Protein AF-A0A4Q4BPY4-F1 (afdb_monomer_lite)

Secondary structure (DSSP, 8-state):
-HHHHHTTSS-THHHHHHHHHHHHHHH----S--TTSPPPPPTTTHHHHHHHHHHTT-HHHHHHHHHHHHHHHHHTT-SS--SSS---STT--S--GGGGGGGGT-

Foldseek 3Di:
DLVCLVVVVDDDPVLVVVLVLLLVLLLPPPQDDDPPHDHNDWLLCVLSNCVSCVVVVNLVSNVSSCCRQVVVCVVVVQPAPWRGSDQPDDPTGSHDPSSVSCVVRD

Radius of gyration: 13.95 Å; chains: 1; bounding box: 40×29×37 Å

pLDDT: mean 95.49, std 3.74, range [78.75, 98.69]

Structure (mmCIF, N/CA/C/O backbone):
data_AF-A0A4Q4BPY4-F1
#
_entry.id   AF-A0A4Q4BPY4-F1
#
loop_
_atom_site.group_PDB
_atom_site.id
_atom_site.type_symbol
_atom_site.label_atom_id
_atom_site.label_alt_id
_atom_site.label_comp_id
_atom_site.label_asym_id
_atom_site.label_entity_id
_atom_site.label_seq_id
_atom_site.pdbx_PDB_ins_code
_atom_site.Cartn_x
_atom_site.Cartn_y
_atom_site.Cartn_z
_atom_site.occupancy
_atom_site.B_iso_or_equiv
_atom_site.auth_seq_id
_atom_site.auth_comp_id
_atom_site.auth_asym_id
_atom_site.auth_atom_id
_atom_site.pdbx_PDB_model_num
ATOM 1 N N . MET A 1 1 ? 0.661 2.420 12.381 1.00 90.44 1 MET A N 1
ATOM 2 C CA . MET A 1 1 ? -0.750 2.752 12.073 1.00 90.44 1 MET A CA 1
ATOM 3 C C . MET A 1 1 ? -1.561 1.499 11.784 1.00 90.44 1 MET A C 1
ATOM 5 O O . MET A 1 1 ? -2.417 1.197 12.596 1.00 90.44 1 MET A O 1
ATOM 9 N N . ALA A 1 2 ? -1.256 0.717 10.739 1.00 96.25 2 ALA A N 1
ATOM 10 C CA . ALA A 1 2 ? -2.007 -0.512 10.431 1.00 96.25 2 ALA A CA 1
ATOM 11 C C . ALA A 1 2 ? -2.159 -1.484 11.607 1.00 96.25 2 ALA A C 1
ATOM 13 O O . ALA A 1 2 ? -3.260 -1.956 11.859 1.00 96.25 2 ALA A O 1
ATOM 14 N N . LEU A 1 3 ? -1.088 -1.729 12.369 1.00 97.31 3 LEU A N 1
ATOM 15 C CA . LEU A 1 3 ? -1.168 -2.626 13.524 1.00 97.31 3 LEU A CA 1
ATOM 16 C C . LEU A 1 3 ? -2.162 -2.147 14.588 1.00 97.31 3 LEU A C 1
ATOM 18 O O . LEU A 1 3 ? -2.807 -2.989 15.186 1.00 97.31 3 LEU A O 1
ATOM 22 N N . LEU A 1 4 ? -2.351 -0.834 14.778 1.00 97.88 4 LEU A N 1
ATOM 23 C CA . LEU A 1 4 ? -3.345 -0.315 15.730 1.00 97.88 4 LEU A CA 1
ATOM 24 C C . LEU A 1 4 ? -4.771 -0.697 15.311 1.00 97.88 4 LEU A C 1
ATOM 26 O O . LEU A 1 4 ? -5.582 -1.065 16.157 1.00 97.88 4 LEU A O 1
ATOM 30 N N . ILE A 1 5 ? -5.051 -0.642 14.004 1.00 98.06 5 ILE A N 1
ATOM 31 C CA . ILE A 1 5 ? -6.332 -1.061 13.420 1.00 98.06 5 ILE A CA 1
ATOM 32 C C . ILE A 1 5 ? -6.482 -2.584 13.553 1.00 98.06 5 ILE A C 1
ATOM 34 O O . ILE A 1 5 ? -7.493 -3.070 14.050 1.00 98.06 5 ILE A O 1
ATOM 38 N N . LEU A 1 6 ? -5.456 -3.348 13.159 1.00 97.88 6 LEU A N 1
ATOM 39 C CA . LEU A 1 6 ? -5.501 -4.815 13.148 1.00 97.88 6 LEU A CA 1
ATOM 40 C C . LEU A 1 6 ? -5.626 -5.429 14.546 1.00 97.88 6 LEU A C 1
ATOM 42 O O . LEU A 1 6 ? -6.319 -6.430 14.711 1.00 97.88 6 LEU A O 1
ATOM 46 N N . THR A 1 7 ? -4.994 -4.832 15.557 1.00 97.88 7 THR A N 1
ATOM 47 C CA . THR A 1 7 ? -5.101 -5.289 16.950 1.00 97.88 7 THR A CA 1
ATOM 48 C C . THR A 1 7 ? -6.306 -4.705 17.682 1.00 97.88 7 THR A C 1
ATOM 50 O O . THR A 1 7 ? -6.493 -5.004 18.860 1.00 97.88 7 THR A O 1
ATOM 53 N N . ARG A 1 8 ? -7.137 -3.894 17.005 1.00 96.50 8 ARG A N 1
ATOM 54 C CA . ARG A 1 8 ? -8.305 -3.198 17.577 1.00 96.50 8 ARG A CA 1
ATOM 55 C C . ARG A 1 8 ? -7.965 -2.275 18.749 1.00 96.50 8 ARG A C 1
ATOM 57 O O . ARG A 1 8 ? -8.831 -1.974 19.571 1.00 96.50 8 ARG A O 1
ATOM 64 N N . ALA A 1 9 ? -6.716 -1.809 18.814 1.00 98.12 9 ALA A N 1
ATOM 65 C CA . ALA A 1 9 ? -6.295 -0.786 19.767 1.00 98.12 9 ALA A CA 1
ATOM 66 C C . ALA A 1 9 ? -7.000 0.558 19.505 1.00 98.12 9 ALA A C 1
ATOM 68 O O . ALA A 1 9 ? -7.140 1.364 20.417 1.00 98.12 9 ALA A O 1
ATOM 69 N N . VAL A 1 10 ? -7.463 0.767 18.270 1.00 97.69 10 VAL A N 1
ATOM 70 C CA . VAL A 1 10 ? -8.287 1.898 17.822 1.00 97.69 10 VAL A CA 1
ATOM 71 C C . VAL A 1 10 ? -9.488 1.364 17.042 1.00 97.69 10 VAL A C 1
ATOM 73 O O . VAL A 1 10 ? -9.366 0.355 16.347 1.00 97.69 10 VAL A O 1
ATOM 76 N N . ASN A 1 11 ? -10.647 2.019 17.150 1.00 95.75 11 ASN A N 1
ATOM 77 C CA . ASN A 1 11 ? -11.898 1.583 16.517 1.00 95.75 11 ASN A CA 1
ATOM 78 C C . ASN A 1 11 ? -12.740 2.785 16.058 1.00 95.75 11 ASN A C 1
ATOM 80 O O . ASN A 1 11 ? -12.494 3.923 16.462 1.00 95.75 11 ASN A O 1
ATOM 84 N N . GLY A 1 12 ? -13.765 2.525 15.241 1.00 96.88 12 GLY A N 1
ATOM 85 C CA . GLY A 1 12 ? -14.719 3.550 14.813 1.00 96.88 12 GLY A CA 1
ATOM 86 C C . GLY A 1 12 ? -14.028 4.732 14.111 1.00 96.88 12 GLY A C 1
ATOM 87 O O . GLY A 1 12 ? -13.104 4.501 13.331 1.00 96.88 12 GLY A O 1
ATOM 88 N N . PRO A 1 13 ? -14.421 5.989 14.393 1.00 98.19 13 PRO A N 1
ATOM 89 C CA . PRO A 1 13 ? -13.894 7.168 13.699 1.00 98.19 13 PRO A CA 1
ATOM 90 C C . PRO A 1 13 ? -12.366 7.305 13.721 1.00 98.19 13 PRO A C 1
ATOM 92 O O . PRO A 1 13 ? -11.779 7.801 12.763 1.00 98.19 13 PRO A O 1
ATOM 95 N N . GLU A 1 14 ? -11.703 6.850 14.787 1.00 98.25 14 GLU A N 1
ATOM 96 C CA . GLU A 1 14 ? -10.242 6.912 14.880 1.00 98.25 14 GLU A CA 1
ATOM 97 C C . GLU A 1 14 ? -9.569 5.937 13.903 1.00 98.25 14 GLU A C 1
ATOM 99 O O . GLU A 1 14 ? -8.608 6.300 13.224 1.00 98.25 14 GLU A O 1
ATOM 104 N N . ALA A 1 15 ? -10.094 4.713 13.787 1.00 98.38 15 ALA A N 1
ATOM 105 C CA . ALA A 1 15 ? -9.586 3.731 12.833 1.00 98.38 15 ALA A CA 1
ATOM 106 C C . ALA A 1 15 ? -9.776 4.209 11.384 1.00 98.38 15 ALA A C 1
ATOM 108 O O . ALA A 1 15 ? -8.853 4.086 10.578 1.00 98.38 15 ALA A O 1
ATOM 109 N N . GLU A 1 1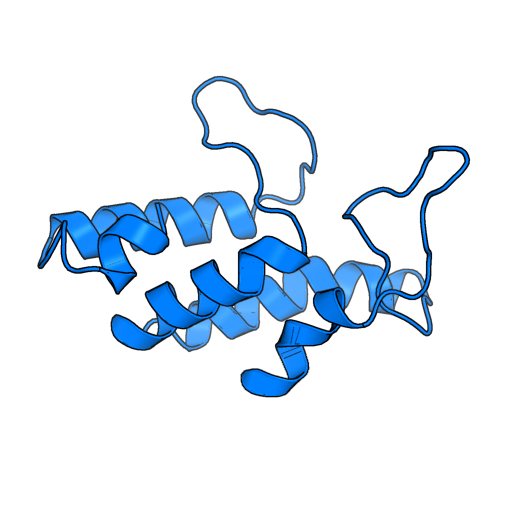6 ? -10.926 4.819 11.086 1.00 98.44 16 GLU A N 1
ATOM 110 C CA . GLU A 1 16 ? -11.218 5.423 9.780 1.00 98.44 16 GLU A CA 1
ATOM 111 C C . GLU A 1 16 ? -10.230 6.558 9.454 1.00 98.44 16 GLU A C 1
ATOM 113 O O . GLU A 1 16 ? -9.609 6.556 8.394 1.00 98.44 16 GLU A O 1
ATOM 118 N N . ALA A 1 17 ? -9.970 7.465 10.402 1.00 98.19 17 ALA A N 1
ATOM 119 C CA . ALA A 1 17 ? -9.010 8.553 10.207 1.00 98.19 17 ALA A CA 1
ATOM 120 C C . ALA A 1 17 ? -7.569 8.049 9.991 1.00 98.19 17 ALA A C 1
ATOM 122 O O . ALA A 1 17 ? -6.802 8.615 9.204 1.00 98.19 17 ALA A O 1
ATOM 123 N N . LEU A 1 18 ? -7.166 6.973 10.675 1.00 98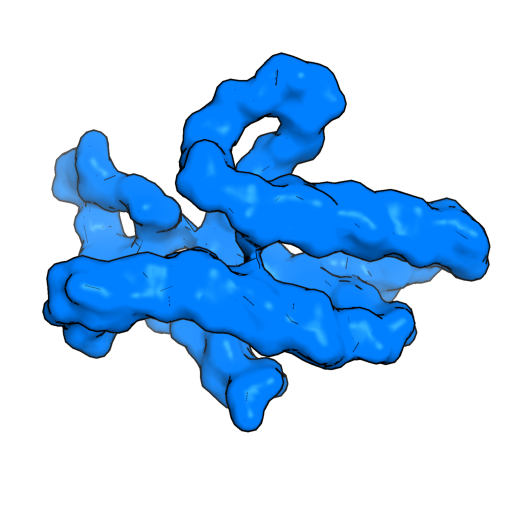.25 18 LEU A N 1
ATOM 124 C CA . LEU A 1 18 ? -5.866 6.343 10.435 1.00 98.25 18 LEU A CA 1
ATOM 125 C C . LEU A 1 18 ? -5.805 5.668 9.061 1.00 98.25 18 LEU A C 1
ATOM 127 O O . LEU A 1 18 ? -4.753 5.729 8.421 1.00 98.25 18 LEU A O 1
ATOM 131 N N . ALA A 1 19 ? -6.899 5.056 8.604 1.00 98.50 19 ALA A N 1
ATOM 132 C CA . ALA A 1 19 ? -6.997 4.481 7.267 1.00 98.50 19 ALA A CA 1
ATOM 133 C C . ALA A 1 19 ? -6.848 5.558 6.185 1.00 98.50 19 ALA A C 1
ATOM 135 O O . ALA A 1 19 ? -6.036 5.389 5.279 1.00 98.50 19 ALA A O 1
ATOM 136 N N . ASP A 1 20 ? -7.527 6.696 6.324 1.00 98.50 20 ASP A N 1
ATOM 137 C CA . ASP A 1 20 ? -7.435 7.802 5.363 1.00 98.50 20 ASP A CA 1
ATOM 138 C C . ASP A 1 20 ? -6.006 8.357 5.269 1.00 98.50 20 ASP A C 1
ATOM 140 O O . ASP A 1 20 ? -5.486 8.610 4.178 1.00 98.50 20 ASP A O 1
ATOM 144 N N . ARG A 1 21 ? -5.306 8.468 6.404 1.00 97.94 21 ARG A N 1
ATOM 145 C CA . ARG A 1 21 ? -3.887 8.858 6.432 1.00 97.94 21 ARG A CA 1
ATOM 146 C C . ARG A 1 21 ? -2.967 7.816 5.787 1.00 97.94 21 ARG A C 1
ATOM 148 O O . ARG A 1 21 ? -2.008 8.203 5.121 1.00 97.94 21 ARG A O 1
ATOM 155 N N . ILE A 1 22 ? -3.237 6.520 5.979 1.00 98.25 22 ILE A N 1
ATOM 156 C CA . ILE A 1 22 ? -2.516 5.434 5.293 1.00 98.25 22 ILE A CA 1
ATOM 157 C C . ILE A 1 22 ? -2.703 5.571 3.781 1.00 98.25 22 ILE A C 1
ATOM 159 O O . ILE A 1 22 ? -1.715 5.599 3.055 1.00 98.25 22 ILE A O 1
ATOM 163 N N . ILE A 1 23 ? -3.950 5.711 3.320 1.00 98.50 23 ILE A N 1
ATOM 164 C CA . ILE A 1 23 ? -4.287 5.845 1.898 1.00 98.50 23 ILE A CA 1
ATOM 165 C C . ILE A 1 23 ? -3.577 7.058 1.300 1.00 98.50 23 ILE A C 1
ATOM 167 O O . ILE A 1 23 ? -2.887 6.932 0.291 1.00 98.50 23 ILE A O 1
ATOM 171 N N . THR A 1 24 ? -3.677 8.207 1.972 1.00 97.94 24 THR A N 1
ATOM 172 C CA . THR A 1 24 ? -3.057 9.463 1.535 1.00 97.94 24 THR A CA 1
ATOM 173 C C . THR A 1 24 ? -1.552 9.292 1.358 1.00 97.94 24 THR A C 1
ATOM 175 O O . THR A 1 24 ? -1.021 9.575 0.285 1.00 97.94 24 THR A O 1
ATOM 178 N N . ARG A 1 25 ? -0.852 8.751 2.368 1.00 97.50 25 ARG A N 1
ATOM 179 C CA . ARG A 1 25 ? 0.601 8.568 2.270 1.00 97.50 25 ARG A CA 1
ATOM 180 C C . ARG A 1 25 ? 0.986 7.528 1.217 1.00 97.50 25 ARG A C 1
ATOM 182 O O . ARG A 1 25 ? 1.972 7.726 0.508 1.00 97.50 25 ARG A O 1
ATOM 189 N N . SER A 1 26 ? 0.230 6.437 1.100 1.00 97.75 26 SER A N 1
ATOM 190 C CA . SER A 1 26 ? 0.486 5.373 0.126 1.00 97.75 26 SER A CA 1
ATOM 191 C C . SER A 1 26 ? 0.253 5.812 -1.322 1.00 97.75 26 SER A C 1
ATOM 193 O O . SER A 1 26 ? 0.916 5.267 -2.202 1.00 97.75 26 SER A O 1
ATOM 195 N N . LEU A 1 27 ? -0.594 6.810 -1.587 1.00 97.88 27 LEU A N 1
ATOM 196 C CA . LEU A 1 27 ? -0.811 7.360 -2.933 1.00 97.88 27 LEU A CA 1
ATOM 197 C C . LEU A 1 27 ? 0.189 8.461 -3.334 1.00 97.88 27 LEU A C 1
ATOM 199 O O . LEU A 1 27 ? 0.353 8.717 -4.524 1.00 97.88 27 LEU A O 1
ATOM 203 N N . ASP A 1 28 ? 0.891 9.075 -2.379 1.00 96.19 28 ASP A N 1
ATOM 204 C CA . ASP A 1 28 ? 1.887 10.123 -2.651 1.00 96.19 28 ASP A CA 1
ATOM 205 C C . ASP A 1 28 ? 3.207 9.549 -3.199 1.00 96.19 28 ASP A C 1
ATOM 207 O O . ASP A 1 28 ? 4.016 9.014 -2.439 1.00 96.19 28 ASP A O 1
ATOM 211 N N . LEU A 1 29 ? 3.439 9.667 -4.510 1.00 93.19 29 LEU A N 1
ATOM 212 C CA . LEU A 1 29 ? 4.556 9.036 -5.230 1.00 93.19 29 LEU A CA 1
ATOM 213 C C . LEU A 1 29 ? 5.967 9.484 -4.802 1.00 93.19 29 LEU A C 1
ATOM 215 O O . LEU A 1 29 ? 6.934 8.867 -5.246 1.00 93.19 29 LEU A O 1
ATOM 219 N N . GLU A 1 30 ? 6.096 10.486 -3.931 1.00 94.25 30 GLU A N 1
ATOM 220 C CA . GLU A 1 30 ? 7.357 10.821 -3.270 1.00 94.25 30 GLU A CA 1
ATOM 221 C C . GLU A 1 30 ? 7.753 9.686 -2.306 1.00 94.25 30 GLU A C 1
ATOM 223 O O . GLU A 1 30 ? 7.071 9.413 -1.309 1.00 94.25 30 GLU A O 1
ATOM 228 N N . ASP A 1 31 ? 8.847 8.981 -2.607 1.00 92.94 31 ASP A N 1
ATOM 229 C CA . ASP A 1 31 ? 9.316 7.842 -1.802 1.00 92.94 31 ASP A CA 1
ATOM 230 C C . ASP A 1 31 ? 10.090 8.290 -0.547 1.00 92.94 31 ASP A C 1
ATOM 232 O O . ASP A 1 31 ? 10.186 7.544 0.431 1.00 92.94 31 ASP A O 1
ATOM 236 N N . GLY A 1 32 ? 10.616 9.520 -0.556 1.00 91.25 32 GLY A N 1
ATOM 237 C CA . GLY A 1 32 ? 11.390 10.100 0.534 1.00 91.25 32 GLY A CA 1
ATOM 238 C C . GLY A 1 32 ? 10.570 10.489 1.775 1.00 91.25 32 GLY A C 1
ATOM 239 O O . GLY A 1 32 ? 9.334 10.413 1.805 1.00 91.25 32 GLY A O 1
ATOM 240 N N . PRO A 1 33 ? 11.255 10.914 2.851 1.00 92.19 33 PRO A N 1
ATOM 241 C CA . PRO A 1 33 ? 10.596 11.484 4.016 1.00 92.19 33 PRO A CA 1
ATOM 242 C C . PRO A 1 33 ? 9.943 12.826 3.662 1.00 92.19 33 PRO A C 1
ATOM 244 O O . PRO A 1 33 ? 10.570 13.696 3.064 1.00 92.19 33 PRO A O 1
ATOM 247 N N . ILE A 1 34 ? 8.700 13.017 4.106 1.00 94.06 34 ILE A N 1
ATOM 248 C CA . ILE A 1 34 ? 7.966 14.278 3.956 1.00 94.06 34 ILE A CA 1
ATOM 249 C C . ILE A 1 34 ? 7.697 14.833 5.353 1.00 94.06 34 ILE A C 1
ATOM 251 O O . ILE A 1 34 ? 7.136 14.146 6.210 1.00 94.06 34 ILE A O 1
ATOM 255 N N . MET A 1 35 ? 8.111 16.077 5.599 1.00 93.06 35 MET A N 1
ATOM 256 C CA . MET A 1 35 ? 7.959 16.712 6.907 1.00 93.06 35 MET A CA 1
ATOM 257 C C . MET A 1 35 ? 6.481 16.772 7.318 1.00 93.06 35 MET A C 1
ATOM 259 O O . MET A 1 35 ? 5.624 17.189 6.544 1.00 93.06 35 MET A O 1
ATOM 263 N N . GLY A 1 36 ? 6.182 16.339 8.544 1.00 91.25 36 GLY A N 1
ATOM 264 C CA . GLY A 1 36 ? 4.816 16.315 9.077 1.00 91.25 36 GLY A CA 1
ATOM 265 C C . GLY A 1 36 ? 3.945 15.152 8.584 1.00 91.25 36 GLY A C 1
ATOM 266 O O . GLY A 1 36 ? 2.823 15.003 9.067 1.00 91.25 36 GLY A O 1
ATOM 267 N N . GLN A 1 37 ? 4.443 14.296 7.687 1.00 92.50 37 GLN A N 1
ATOM 268 C CA . GLN A 1 37 ? 3.735 13.095 7.245 1.00 92.50 37 GLN A CA 1
ATOM 269 C C . GLN A 1 37 ? 4.320 11.812 7.857 1.00 92.50 37 GLN A C 1
ATOM 271 O O . GLN A 1 37 ? 5.491 11.773 8.242 1.00 92.50 37 GLN A O 1
ATOM 276 N N . PRO A 1 38 ? 3.528 10.724 7.940 1.00 93.19 38 PRO A N 1
ATOM 277 C CA . PRO A 1 38 ? 4.067 9.404 8.235 1.00 93.19 38 PRO A CA 1
ATOM 278 C C . PRO A 1 38 ? 5.122 8.982 7.204 1.00 93.19 38 PRO A C 1
ATOM 280 O O . PRO A 1 38 ? 5.020 9.304 6.019 1.00 93.19 38 PRO A O 1
ATOM 283 N N . ALA A 1 39 ? 6.101 8.193 7.646 1.00 94.56 39 ALA A N 1
ATOM 284 C CA . ALA A 1 39 ? 7.015 7.520 6.732 1.00 94.56 39 ALA A CA 1
ATOM 285 C C . ALA A 1 39 ? 6.236 6.624 5.754 1.00 94.56 39 ALA A C 1
ATOM 287 O O . ALA A 1 39 ? 5.242 5.993 6.133 1.00 94.56 39 ALA A O 1
ATOM 288 N N . LEU A 1 40 ? 6.704 6.549 4.506 1.00 96.56 40 LEU A N 1
ATOM 289 C CA . LEU A 1 40 ? 6.163 5.597 3.545 1.00 96.56 40 LEU A CA 1
ATOM 290 C C . LEU A 1 40 ? 6.473 4.176 4.013 1.00 96.56 40 LEU A C 1
ATOM 292 O O . LEU A 1 40 ? 7.615 3.842 4.324 1.00 96.56 40 LEU A O 1
ATOM 296 N N . ALA A 1 41 ? 5.452 3.329 4.055 1.00 96.69 41 ALA A N 1
ATOM 297 C CA . ALA A 1 41 ? 5.643 1.915 4.334 1.00 96.69 41 ALA A CA 1
ATOM 298 C C . ALA A 1 41 ? 6.442 1.258 3.202 1.00 96.69 41 ALA A C 1
ATOM 300 O O . ALA A 1 41 ? 6.169 1.520 2.035 1.00 96.69 41 ALA A O 1
ATOM 301 N N . SER A 1 42 ? 7.380 0.367 3.524 1.00 95.75 42 SER A N 1
ATOM 302 C CA . SER A 1 42 ? 8.063 -0.461 2.520 1.00 95.75 42 SER A CA 1
ATOM 303 C C . SER A 1 42 ? 7.071 -1.350 1.748 1.00 95.75 42 SER A C 1
ATOM 305 O O . SER A 1 42 ? 5.934 -1.536 2.211 1.00 95.75 42 SER A O 1
ATOM 307 N N . PRO A 1 43 ? 7.471 -1.947 0.608 1.00 96.81 43 PRO A N 1
ATOM 308 C CA . PRO A 1 43 ? 6.643 -2.930 -0.087 1.00 96.81 43 PRO A CA 1
ATOM 309 C C . PRO A 1 43 ? 6.178 -4.055 0.843 1.00 96.8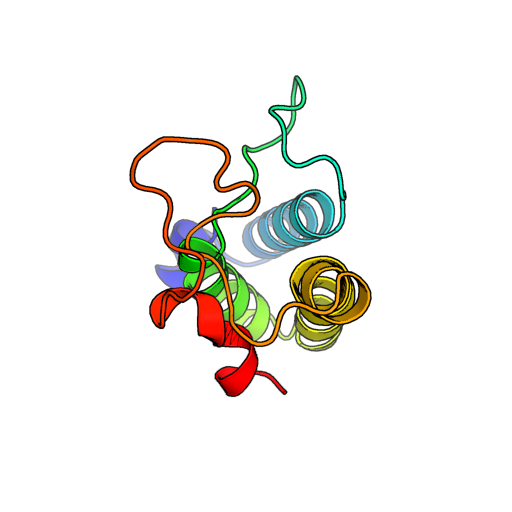1 43 PRO A C 1
ATOM 311 O O . PRO A 1 43 ? 4.990 -4.351 0.869 1.00 96.81 43 PRO A O 1
ATOM 314 N N . PHE A 1 44 ? 7.065 -4.584 1.695 1.00 96.12 44 PHE A N 1
ATOM 315 C CA . PHE A 1 44 ? 6.719 -5.562 2.736 1.00 96.12 44 PHE A CA 1
ATOM 316 C C . PHE A 1 44 ? 5.610 -5.065 3.678 1.00 96.12 44 PHE A C 1
ATOM 318 O O . PHE A 1 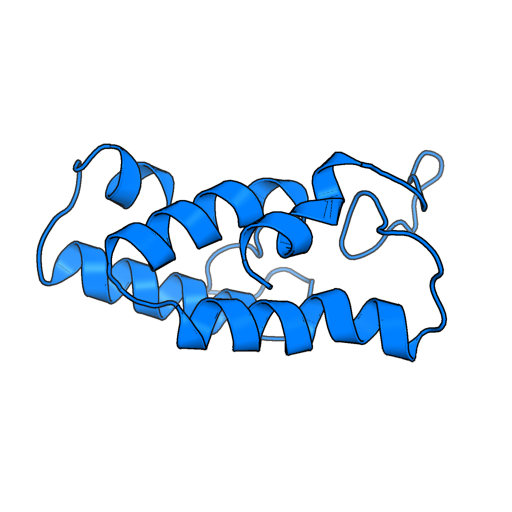44 ? 4.609 -5.737 3.921 1.00 96.12 44 PHE A O 1
ATOM 325 N N . MET A 1 4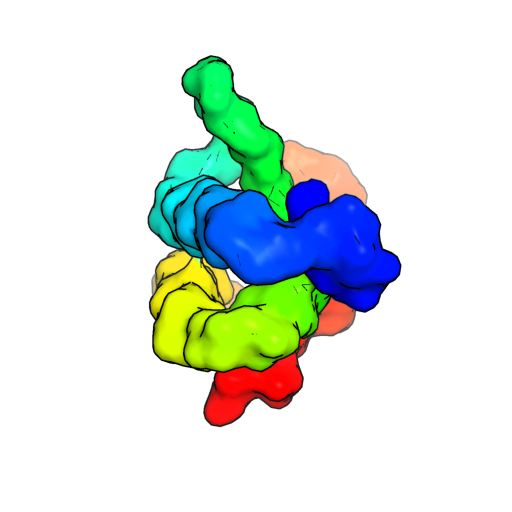5 ? 5.758 -3.850 4.214 1.00 97.62 45 MET A N 1
ATOM 326 C CA . MET A 1 45 ? 4.807 -3.323 5.195 1.00 97.62 45 MET A CA 1
ATOM 327 C C . MET A 1 45 ? 3.418 -3.051 4.606 1.00 97.62 45 MET A C 1
ATOM 329 O O . MET A 1 45 ? 2.442 -2.994 5.360 1.00 97.62 45 MET A O 1
ATOM 333 N N . HIS A 1 46 ? 3.296 -2.930 3.280 1.00 97.69 46 HIS A N 1
ATOM 334 C CA . HIS A 1 46 ? 2.000 -2.767 2.628 1.00 97.69 46 HIS A CA 1
ATOM 335 C C . HIS A 1 46 ? 1.082 -3.983 2.783 1.00 97.69 46 HIS A C 1
ATOM 337 O O . HIS A 1 46 ? -0.129 -3.794 2.735 1.00 97.69 46 HIS A O 1
ATOM 343 N N . HIS A 1 47 ? 1.593 -5.186 3.076 1.00 97.75 47 HIS A N 1
ATOM 344 C CA . HIS A 1 47 ? 0.738 -6.318 3.456 1.00 97.75 47 HIS A CA 1
ATOM 345 C C . HIS A 1 47 ? -0.184 -5.973 4.628 1.00 97.75 47 HIS A C 1
ATOM 347 O O . HIS A 1 47 ? -1.402 -6.123 4.545 1.00 97.75 47 HIS A O 1
ATOM 353 N N . TYR A 1 48 ? 0.394 -5.441 5.706 1.00 98.25 48 TYR A N 1
ATOM 354 C CA . TYR A 1 48 ? -0.358 -5.076 6.902 1.00 98.25 48 TYR A CA 1
ATOM 355 C C . TYR A 1 48 ? -1.242 -3.854 6.663 1.00 98.25 48 TYR A C 1
ATOM 357 O O . TYR A 1 48 ? -2.338 -3.777 7.216 1.00 98.25 48 TYR A O 1
ATOM 365 N N . LEU A 1 49 ? -0.796 -2.906 5.828 1.00 98.38 49 LEU A N 1
ATOM 366 C CA . LEU A 1 49 ? -1.648 -1.793 5.411 1.00 98.38 49 LEU A CA 1
ATOM 367 C C . LEU A 1 49 ? -2.893 -2.311 4.683 1.00 98.38 49 LEU A C 1
ATOM 369 O O . LEU A 1 49 ? -4.000 -1.931 5.045 1.00 98.38 49 LEU A O 1
ATOM 373 N N . PHE A 1 50 ? -2.738 -3.215 3.716 1.00 98.62 50 PHE A N 1
ATOM 374 C CA . PHE A 1 50 ? -3.860 -3.764 2.956 1.00 98.62 50 PHE A CA 1
ATOM 375 C C . PHE A 1 50 ? -4.789 -4.615 3.815 1.00 98.62 50 PHE A C 1
ATOM 377 O O . PHE A 1 50 ? -6.002 -4.473 3.699 1.00 98.62 50 PHE A O 1
ATOM 384 N N . GLN A 1 51 ? -4.263 -5.416 4.745 1.00 98.50 51 GLN A N 1
ATOM 385 C CA . GLN A 1 51 ? -5.099 -6.113 5.727 1.00 98.50 51 GLN A CA 1
ATOM 386 C C . GLN A 1 51 ? -5.913 -5.133 6.586 1.00 98.50 51 GLN A C 1
ATOM 388 O O . GLN A 1 51 ? -7.110 -5.341 6.781 1.00 98.50 51 GLN A O 1
ATOM 393 N N . ALA A 1 52 ? -5.292 -4.051 7.070 1.00 98.50 52 ALA A N 1
ATOM 394 C CA . ALA A 1 52 ? -5.976 -3.037 7.873 1.00 98.50 52 ALA A CA 1
ATOM 395 C C . ALA A 1 52 ? -7.066 -2.312 7.069 1.00 98.50 52 ALA A C 1
ATOM 397 O O . ALA A 1 52 ? -8.184 -2.144 7.548 1.00 98.50 52 ALA A O 1
ATOM 398 N N . LEU A 1 53 ? -6.761 -1.925 5.828 1.00 98.62 53 LEU A N 1
ATOM 399 C CA . LEU A 1 53 ? -7.714 -1.286 4.921 1.00 98.62 53 LEU A CA 1
ATOM 400 C C . LEU A 1 53 ? -8.868 -2.229 4.554 1.00 98.62 53 LEU A C 1
ATOM 402 O O . LEU A 1 53 ? -10.027 -1.816 4.552 1.00 98.62 53 LEU A O 1
ATOM 406 N N . GLN A 1 54 ? -8.584 -3.508 4.302 1.00 98.31 54 GLN A N 1
ATOM 407 C CA . GLN A 1 54 ? -9.606 -4.515 4.022 1.00 98.31 54 GLN A CA 1
ATOM 408 C C . GLN A 1 54 ? -10.541 -4.719 5.216 1.00 98.31 54 GLN A C 1
ATOM 410 O O . GLN A 1 54 ? -11.751 -4.815 5.018 1.00 98.31 54 GLN A O 1
ATOM 415 N N . ALA A 1 55 ? -10.009 -4.742 6.443 1.00 98.00 55 ALA A N 1
ATOM 416 C CA . ALA A 1 55 ? -10.816 -4.854 7.659 1.00 98.00 55 ALA A CA 1
ATOM 417 C C . ALA A 1 55 ? -11.824 -3.697 7.823 1.00 98.00 55 ALA A C 1
ATOM 419 O O . ALA A 1 55 ? -12.837 -3.867 8.495 1.00 98.00 55 ALA A O 1
ATOM 420 N N . LEU A 1 56 ? -11.572 -2.555 7.173 1.00 98.25 56 LEU A N 1
ATOM 421 C CA . LEU A 1 56 ? -12.432 -1.365 7.150 1.00 98.25 56 LEU A CA 1
ATOM 422 C C . LEU A 1 56 ? -13.176 -1.179 5.810 1.00 98.25 56 LEU A C 1
ATOM 424 O O . LEU A 1 56 ? -13.656 -0.088 5.495 1.00 98.25 56 LEU A O 1
ATOM 428 N N . GLY A 1 57 ? -13.238 -2.218 4.969 1.00 97.94 57 GLY A N 1
ATOM 429 C CA . GLY A 1 57 ? -13.966 -2.187 3.695 1.00 97.94 57 GLY A CA 1
ATOM 430 C C . GLY A 1 57 ? -13.353 -1.286 2.613 1.00 97.94 57 GLY A C 1
ATOM 431 O O . GLY A 1 57 ? -14.005 -0.996 1.613 1.00 97.94 57 GLY A O 1
ATOM 432 N N . ARG A 1 58 ? -12.094 -0.853 2.756 1.00 98.25 58 ARG A N 1
ATOM 433 C CA . ARG A 1 58 ? -11.411 0.085 1.842 1.00 98.25 58 ARG A CA 1
ATOM 434 C C . ARG A 1 58 ? -10.781 -0.591 0.618 1.00 98.25 58 ARG A C 1
ATOM 436 O O . ARG A 1 58 ? -9.676 -0.240 0.210 1.00 98.25 58 ARG A O 1
ATOM 443 N N . ARG A 1 59 ? -11.473 -1.563 0.012 1.00 97.69 59 ARG A N 1
ATOM 444 C CA . ARG A 1 59 ? -10.925 -2.363 -1.102 1.00 97.69 59 ARG A CA 1
ATOM 445 C C . ARG A 1 59 ? -10.519 -1.514 -2.309 1.00 97.69 59 ARG A C 1
ATOM 447 O O . ARG A 1 59 ? -9.449 -1.723 -2.865 1.00 97.69 59 ARG A O 1
ATOM 454 N N . GLU A 1 60 ? -11.338 -0.534 -2.671 1.00 98.31 60 GLU A N 1
ATOM 455 C CA . GLU A 1 60 ? -11.056 0.342 -3.812 1.00 98.31 60 GLU A CA 1
ATOM 456 C C . GLU A 1 60 ? -9.742 1.120 -3.629 1.00 98.31 60 GLU A C 1
ATOM 458 O O . GLU A 1 60 ? -8.907 1.170 -4.529 1.00 98.31 60 GLU A O 1
ATOM 463 N N . ALA A 1 61 ? -9.484 1.631 -2.422 1.00 98.69 61 ALA A N 1
ATOM 464 C CA . ALA A 1 61 ? -8.230 2.312 -2.122 1.00 98.69 61 ALA A CA 1
ATOM 465 C C . ALA A 1 61 ? -7.012 1.373 -2.211 1.00 98.69 61 ALA A C 1
ATOM 467 O O . ALA A 1 61 ? -5.947 1.797 -2.653 1.00 98.69 61 ALA A O 1
ATOM 468 N N . ILE A 1 62 ? -7.159 0.091 -1.850 1.00 98.69 62 ILE A N 1
ATOM 469 C CA . ILE A 1 62 ? -6.090 -0.907 -2.023 1.00 98.69 62 ILE A CA 1
ATOM 470 C C . ILE A 1 62 ? -5.729 -1.038 -3.507 1.00 98.69 62 ILE A C 1
ATOM 472 O O . ILE A 1 62 ? -4.551 -0.957 -3.854 1.00 98.69 62 ILE A O 1
ATOM 476 N N . HIS A 1 63 ? -6.722 -1.175 -4.390 1.00 98.62 63 HIS A N 1
ATOM 477 C CA . HIS A 1 63 ? -6.476 -1.269 -5.831 1.00 98.62 63 HIS A CA 1
ATOM 478 C C . HIS A 1 63 ? -5.788 -0.009 -6.377 1.00 98.62 63 HIS A C 1
ATOM 480 O O . HIS A 1 63 ? -4.840 -0.116 -7.157 1.00 98.62 63 HIS A O 1
ATOM 486 N N . GLN A 1 64 ? -6.206 1.178 -5.927 1.00 98.62 64 GLN A N 1
ATOM 487 C CA . GLN A 1 64 ? -5.585 2.445 -6.325 1.00 98.62 64 GLN A CA 1
ATOM 488 C C . GLN A 1 64 ? -4.114 2.520 -5.896 1.00 98.62 64 GLN A C 1
ATOM 490 O O . GLN A 1 64 ? -3.257 2.892 -6.698 1.00 98.62 64 GLN A O 1
ATOM 495 N N . ILE A 1 65 ? -3.793 2.102 -4.667 1.00 98.50 65 ILE A N 1
ATOM 496 C CA . ILE A 1 65 ? -2.409 2.053 -4.173 1.00 98.50 65 ILE A CA 1
ATOM 497 C C . ILE A 1 65 ? -1.573 1.062 -4.992 1.00 98.50 65 ILE A C 1
ATOM 499 O O . ILE A 1 65 ? -0.451 1.388 -5.387 1.00 98.50 65 ILE A O 1
ATOM 503 N N . ILE A 1 66 ? -2.113 -0.127 -5.286 1.00 98.31 66 ILE A N 1
ATOM 504 C CA . ILE A 1 66 ? -1.441 -1.136 -6.116 1.00 98.31 66 ILE A CA 1
ATOM 505 C C . ILE A 1 66 ? -1.128 -0.562 -7.504 1.00 98.31 66 ILE A C 1
ATOM 507 O O . ILE A 1 66 ? 0.023 -0.599 -7.947 1.00 98.31 66 ILE A O 1
ATOM 511 N N . ALA A 1 67 ? -2.125 0.026 -8.168 1.00 98.12 67 ALA A N 1
ATOM 512 C CA . ALA A 1 67 ? -1.973 0.621 -9.493 1.00 98.12 67 ALA A CA 1
ATOM 513 C C . ALA A 1 67 ? -0.978 1.798 -9.510 1.00 98.12 67 ALA A C 1
ATOM 515 O O . ALA A 1 67 ? -0.230 1.970 -10.478 1.00 98.12 67 ALA A O 1
ATOM 516 N N . ALA A 1 68 ? -0.930 2.597 -8.443 1.00 97.62 68 ALA A N 1
ATOM 517 C CA . ALA A 1 68 ? 0.013 3.701 -8.319 1.00 97.62 68 ALA A CA 1
ATOM 518 C C . ALA A 1 68 ? 1.454 3.197 -8.126 1.00 97.62 68 ALA A C 1
ATOM 520 O O . ALA A 1 68 ? 2.338 3.540 -8.916 1.00 97.62 68 ALA A O 1
ATOM 521 N N . ARG A 1 69 ? 1.680 2.355 -7.110 1.00 96.75 69 ARG A N 1
ATOM 522 C CA . ARG A 1 69 ? 3.018 1.939 -6.658 1.00 96.75 69 ARG A CA 1
ATOM 523 C C . ARG A 1 69 ? 3.590 0.783 -7.463 1.00 96.75 69 ARG A C 1
ATOM 525 O O . ARG A 1 69 ? 4.616 0.945 -8.111 1.00 96.75 69 ARG A O 1
ATOM 532 N N . TRP A 1 70 ? 2.919 -0.365 -7.490 1.00 97.25 70 TRP A N 1
ATOM 533 C CA . TRP A 1 70 ? 3.389 -1.509 -8.279 1.00 97.25 70 TRP A CA 1
ATOM 534 C C . TRP A 1 70 ? 3.236 -1.248 -9.772 1.00 97.25 70 TRP A C 1
ATOM 536 O O . TRP A 1 70 ? 4.096 -1.641 -10.557 1.00 97.25 70 TRP A O 1
ATOM 546 N N . GLY A 1 71 ? 2.199 -0.507 -10.173 1.00 96.44 71 GLY A N 1
ATOM 547 C CA . GLY A 1 71 ? 2.063 -0.076 -11.563 1.00 96.44 71 GLY A CA 1
ATOM 548 C C . GLY A 1 71 ? 3.220 0.810 -12.038 1.00 96.44 71 GLY A C 1
ATOM 549 O O . GLY A 1 71 ? 3.522 0.804 -13.230 1.00 96.44 71 GLY A O 1
ATOM 550 N N . ARG A 1 72 ? 3.927 1.521 -11.141 1.00 95.94 72 ARG A N 1
ATOM 551 C CA . ARG A 1 72 ? 5.177 2.222 -11.486 1.00 95.94 72 ARG A CA 1
ATOM 552 C C . ARG A 1 72 ? 6.246 1.238 -11.961 1.00 95.94 72 ARG A C 1
ATOM 554 O O . ARG A 1 72 ? 6.791 1.434 -13.040 1.00 95.94 72 ARG A O 1
ATOM 561 N N . TRP A 1 73 ? 6.479 0.150 -11.227 1.00 95.69 73 TRP A N 1
ATOM 562 C CA . TRP A 1 73 ? 7.443 -0.882 -11.626 1.00 95.69 73 TRP A CA 1
ATOM 563 C C . TRP A 1 73 ? 7.083 -1.551 -12.954 1.00 95.69 73 TRP A C 1
ATOM 565 O O . TRP A 1 73 ? 7.968 -1.791 -13.772 1.00 95.69 73 TRP A O 1
ATOM 575 N N . VAL A 1 74 ? 5.791 -1.783 -13.207 1.00 96.06 74 VAL A N 1
ATOM 576 C CA . VAL A 1 74 ? 5.322 -2.299 -14.504 1.00 96.06 74 VAL A CA 1
ATOM 577 C C . VAL A 1 74 ? 5.642 -1.316 -15.633 1.00 96.06 74 VAL A C 1
ATOM 579 O O . VAL A 1 74 ? 6.174 -1.722 -16.663 1.00 96.06 74 VAL A O 1
ATOM 582 N N . ARG A 1 75 ? 5.372 -0.016 -15.442 1.00 96.69 75 ARG A N 1
ATOM 583 C CA . ARG A 1 75 ? 5.692 1.034 -16.430 1.00 96.69 75 ARG A CA 1
ATOM 584 C C . ARG A 1 75 ? 7.195 1.177 -16.682 1.00 96.69 75 ARG A C 1
ATOM 586 O O . ARG A 1 75 ? 7.589 1.478 -17.801 1.00 96.69 75 ARG A O 1
ATOM 593 N N . GLU A 1 76 ? 8.018 0.929 -15.670 1.00 95.31 76 GLU A N 1
ATOM 594 C CA . GLU A 1 76 ? 9.483 0.879 -15.779 1.00 95.31 76 GLU A CA 1
ATOM 595 C C . GLU A 1 76 ? 9.998 -0.401 -16.467 1.00 95.31 76 GLU A C 1
ATOM 597 O O . GLU A 1 76 ? 11.202 -0.553 -16.656 1.00 95.31 76 GLU A O 1
ATOM 602 N N . GLY A 1 77 ? 9.114 -1.335 -16.840 1.00 96.75 77 GLY A N 1
ATOM 603 C CA . GLY A 1 77 ? 9.488 -2.586 -17.499 1.00 96.75 77 GLY A CA 1
ATOM 604 C C . GLY A 1 77 ? 10.125 -3.613 -16.562 1.00 96.75 77 GLY A C 1
ATOM 605 O O . GLY A 1 77 ? 10.824 -4.514 -17.027 1.00 96.75 77 GLY A O 1
ATOM 606 N N . ARG A 1 78 ? 9.915 -3.499 -15.243 1.00 95.12 78 ARG A N 1
ATOM 607 C CA . ARG A 1 78 ? 10.481 -4.446 -14.275 1.00 95.12 78 ARG A CA 1
ATOM 608 C C . ARG A 1 78 ? 9.714 -5.774 -14.318 1.00 95.12 78 ARG A C 1
ATOM 610 O O . ARG A 1 78 ? 8.503 -5.771 -14.099 1.00 95.12 78 ARG A O 1
ATOM 617 N N . PRO A 1 79 ? 10.393 -6.916 -14.537 1.00 94.75 79 PRO A N 1
ATOM 618 C CA . PRO A 1 79 ? 9.740 -8.226 -14.589 1.00 94.75 79 PRO A CA 1
ATOM 619 C C . PRO A 1 79 ? 9.453 -8.822 -13.199 1.00 94.75 79 PRO A C 1
ATOM 621 O O . PRO A 1 79 ? 8.725 -9.804 -13.087 1.00 94.75 79 PRO A O 1
ATOM 624 N N . THR A 1 80 ? 10.039 -8.257 -12.141 1.00 96.12 80 THR A N 1
ATOM 625 C CA . THR A 1 80 ? 9.973 -8.745 -10.756 1.00 96.12 80 THR A CA 1
ATOM 626 C C . THR A 1 80 ? 9.740 -7.590 -9.787 1.00 96.12 80 THR A C 1
ATOM 628 O O . THR A 1 80 ? 9.979 -6.429 -10.122 1.00 96.12 80 THR A O 1
ATOM 631 N N . THR A 1 81 ? 9.285 -7.894 -8.569 1.00 96.94 81 THR A N 1
ATOM 632 C CA . THR A 1 81 ? 9.121 -6.896 -7.505 1.00 96.94 81 THR A CA 1
ATOM 633 C C . THR A 1 81 ? 10.429 -6.696 -6.729 1.00 96.94 81 THR A C 1
ATOM 635 O O . THR A 1 81 ? 10.911 -7.665 -6.140 1.00 96.94 81 THR A O 1
ATOM 638 N N . PRO A 1 82 ? 10.999 -5.478 -6.678 1.00 95.88 82 PRO A N 1
ATOM 639 C CA . PRO A 1 82 ? 12.159 -5.165 -5.844 1.00 95.88 82 PRO A CA 1
ATOM 640 C C . PRO A 1 82 ? 11.866 -5.252 -4.342 1.00 95.88 82 PRO A C 1
ATOM 642 O O . PRO A 1 82 ? 10.719 -5.174 -3.905 1.00 95.88 82 PRO A O 1
ATOM 645 N N . GLU A 1 83 ? 12.918 -5.363 -3.541 1.00 95.88 83 GLU A N 1
ATOM 646 C CA . GLU A 1 83 ? 12.873 -5.388 -2.074 1.00 95.88 83 GLU A CA 1
ATOM 647 C C . GLU A 1 83 ? 12.336 -4.086 -1.461 1.00 95.88 83 GLU A C 1
ATOM 649 O O . GLU A 1 83 ? 11.648 -4.093 -0.440 1.00 95.88 83 GLU A O 1
ATOM 654 N N . ASN A 1 84 ? 12.625 -2.948 -2.086 1.00 94.38 84 ASN A N 1
ATOM 655 C CA . ASN A 1 84 ? 12.228 -1.637 -1.593 1.00 94.38 84 ASN A CA 1
ATOM 656 C C . ASN A 1 84 ? 11.859 -0.710 -2.762 1.00 94.38 84 ASN A C 1
ATOM 658 O O . ASN A 1 84 ? 12.046 -1.060 -3.927 1.00 94.38 84 ASN A O 1
ATOM 662 N N . TRP A 1 85 ? 11.291 0.461 -2.471 1.00 93.56 85 TRP A N 1
ATOM 663 C CA . TRP A 1 85 ? 10.847 1.409 -3.500 1.00 93.56 85 TRP A CA 1
ATOM 664 C C . TRP A 1 85 ? 11.997 1.932 -4.364 1.00 93.56 85 TRP A C 1
ATOM 666 O O . TRP A 1 85 ? 11.814 2.093 -5.571 1.00 93.56 85 TRP A O 1
ATOM 676 N N . SER A 1 86 ? 13.170 2.098 -3.746 1.00 88.38 86 SER A N 1
ATOM 677 C CA . SER A 1 86 ? 14.479 2.250 -4.385 1.00 88.38 86 SER A CA 1
ATOM 678 C C . SER A 1 86 ? 15.420 1.171 -3.843 1.00 88.38 86 SER A C 1
ATOM 680 O O . SER A 1 86 ? 15.363 0.818 -2.665 1.00 88.38 86 SER A O 1
ATOM 682 N N . ILE A 1 87 ? 16.275 0.650 -4.719 1.00 87.56 87 ILE A N 1
ATOM 683 C CA . ILE A 1 87 ? 17.296 -0.359 -4.411 1.00 87.56 87 ILE A CA 1
ATOM 684 C C . ILE A 1 87 ? 18.700 0.161 -4.742 1.00 87.56 87 ILE A C 1
ATOM 686 O O . ILE A 1 87 ? 19.584 -0.616 -5.086 1.00 87.56 87 ILE A O 1
ATOM 690 N N . ASP A 1 88 ? 18.902 1.479 -4.661 1.00 85.06 88 ASP A N 1
ATOM 691 C CA . ASP A 1 88 ? 20.166 2.147 -5.000 1.00 85.06 88 ASP A CA 1
ATOM 692 C C . ASP A 1 88 ? 21.213 1.976 -3.877 1.00 85.06 88 ASP A C 1
ATOM 694 O O . ASP A 1 88 ? 21.732 2.938 -3.313 1.00 85.06 88 ASP A O 1
ATOM 698 N N . PHE A 1 89 ? 21.490 0.724 -3.507 1.00 82.69 89 PHE A N 1
ATOM 699 C CA . PHE A 1 89 ? 22.473 0.321 -2.503 1.00 82.69 89 PHE A CA 1
ATOM 700 C C . PHE A 1 89 ? 23.065 -1.063 -2.846 1.00 82.69 89 PHE A C 1
ATOM 702 O O . PHE A 1 89 ? 22.427 -1.829 -3.568 1.00 82.69 89 PHE A O 1
ATOM 709 N N . PRO A 1 90 ? 24.273 -1.408 -2.349 1.00 78.75 90 PRO A N 1
ATOM 710 C CA . PRO A 1 90 ? 25.043 -2.561 -2.840 1.00 78.75 90 PRO A CA 1
ATOM 711 C C . PRO A 1 90 ? 24.338 -3.924 -2.775 1.00 78.75 90 PRO A C 1
ATOM 713 O O . PRO A 1 90 ? 24.555 -4.752 -3.653 1.00 78.75 90 PRO A O 1
ATOM 716 N N . ASP A 1 91 ? 23.475 -4.131 -1.777 1.00 85.69 91 ASP A N 1
ATOM 717 C CA . ASP A 1 91 ? 22.805 -5.414 -1.519 1.00 85.69 91 ASP A CA 1
ATOM 718 C C . ASP A 1 91 ? 21.307 -5.405 -1.877 1.00 85.69 91 ASP A C 1
ATOM 720 O O . ASP A 1 91 ? 20.559 -6.294 -1.472 1.00 85.69 91 ASP A O 1
ATOM 724 N N . GLY A 1 92 ? 20.836 -4.395 -2.617 1.00 87.88 92 GLY A N 1
ATOM 725 C CA . GLY A 1 92 ? 19.419 -4.253 -2.947 1.00 87.88 92 GLY A CA 1
ATOM 726 C C . GLY A 1 92 ? 18.925 -5.331 -3.906 1.00 87.88 92 GLY A C 1
ATOM 727 O O . GLY A 1 92 ? 19.395 -5.435 -5.040 1.00 87.88 92 GLY A O 1
ATOM 728 N N . SER A 1 93 ? 17.925 -6.116 -3.491 1.00 93.69 93 SER A N 1
ATOM 729 C CA . SER A 1 93 ? 17.358 -7.143 -4.370 1.00 93.69 93 SER A CA 1
ATOM 730 C C . SER A 1 93 ? 16.307 -6.578 -5.332 1.00 93.69 93 SER A C 1
ATOM 732 O O . SER A 1 93 ? 15.294 -6.008 -4.924 1.00 93.69 93 SER A O 1
ATOM 734 N N . ALA A 1 94 ? 16.491 -6.815 -6.634 1.00 94.75 94 ALA A N 1
ATOM 735 C CA . ALA A 1 94 ? 15.499 -6.511 -7.672 1.00 94.75 94 ALA A CA 1
ATOM 736 C C . ALA A 1 94 ? 14.368 -7.557 -7.775 1.00 94.75 94 ALA A C 1
ATOM 738 O O . ALA A 1 94 ? 13.381 -7.335 -8.481 1.00 94.75 94 ALA A O 1
ATOM 739 N N . CYS A 1 95 ? 14.496 -8.693 -7.084 1.00 96.06 95 CYS A N 1
ATOM 740 C CA . CYS A 1 95 ? 13.522 -9.779 -7.082 1.00 96.06 95 CYS A CA 1
ATOM 741 C C . CYS A 1 95 ? 13.342 -10.298 -5.655 1.00 96.06 95 CYS A C 1
ATOM 743 O O . CYS A 1 95 ? 14.130 -11.104 -5.158 1.00 96.06 95 CYS A O 1
ATOM 745 N N . HIS A 1 96 ? 12.301 -9.810 -4.988 1.00 96.19 96 HIS A N 1
ATOM 746 C CA . HIS A 1 96 ? 12.025 -10.132 -3.600 1.00 96.19 96 HIS A CA 1
ATOM 747 C C . HIS A 1 96 ? 10.561 -10.544 -3.421 1.00 96.19 96 HIS A C 1
ATOM 749 O O . HIS A 1 96 ? 9.641 -9.762 -3.663 1.00 96.19 96 HIS A O 1
ATOM 755 N N . GLY A 1 97 ? 10.345 -11.791 -2.987 1.00 94.00 97 GLY A N 1
ATOM 756 C CA . GLY A 1 97 ? 9.017 -12.413 -2.940 1.00 94.00 97 GLY A CA 1
ATOM 757 C C . GLY A 1 97 ? 8.053 -11.756 -1.955 1.00 94.00 97 GLY A C 1
ATOM 758 O O . GLY A 1 97 ? 6.854 -11.707 -2.223 1.00 94.00 97 GLY A O 1
ATOM 759 N N . PHE A 1 98 ? 8.554 -11.177 -0.857 1.00 93.44 98 PHE A N 1
ATOM 760 C CA . PHE A 1 98 ? 7.684 -10.431 0.049 1.00 93.44 98 PHE A CA 1
ATOM 761 C C . PHE A 1 98 ? 7.034 -9.234 -0.650 1.00 93.44 98 PHE A C 1
ATOM 763 O O . PHE A 1 98 ? 5.961 -8.823 -0.262 1.00 93.44 98 PHE A O 1
ATOM 770 N N . SER A 1 99 ? 7.611 -8.678 -1.714 1.00 96.44 99 SER A N 1
ATOM 771 C CA . SER A 1 99 ? 7.035 -7.497 -2.361 1.00 96.44 99 SER A CA 1
ATOM 772 C C . SER A 1 99 ? 5.879 -7.847 -3.302 1.00 96.44 99 SER A C 1
ATOM 774 O O . SER A 1 99 ? 5.232 -6.947 -3.832 1.00 96.44 99 SER A O 1
ATOM 776 N N . ALA A 1 100 ? 5.569 -9.133 -3.494 1.00 95.12 100 ALA A N 1
ATOM 777 C CA . ALA A 1 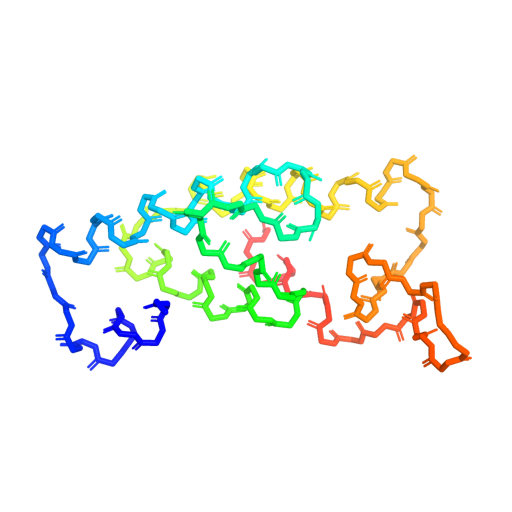100 ? 4.508 -9.619 -4.377 1.00 95.12 100 ALA A CA 1
ATOM 778 C C . ALA A 1 100 ? 3.106 -9.620 -3.729 1.00 95.12 100 ALA A C 1
ATOM 780 O O . ALA A 1 100 ? 2.194 -10.297 -4.201 1.00 95.12 100 ALA A O 1
ATOM 781 N N . HIS A 1 101 ? 2.901 -8.844 -2.660 1.00 91.00 101 HIS A N 1
ATOM 782 C CA . HIS A 1 101 ? 1.627 -8.767 -1.942 1.00 91.00 101 HIS A CA 1
ATOM 783 C C . HIS A 1 101 ? 0.384 -8.457 -2.787 1.00 91.00 101 HIS A C 1
ATOM 785 O O . HIS A 1 101 ? -0.656 -9.009 -2.430 1.00 91.00 101 HIS A O 1
ATOM 791 N N . PRO A 1 102 ? 0.424 -7.658 -3.880 1.00 92.88 102 PRO A N 1
ATOM 792 C CA . PRO A 1 102 ? -0.767 -7.409 -4.693 1.00 92.88 102 PRO A CA 1
ATOM 793 C C . PRO A 1 102 ? -1.531 -8.666 -5.118 1.00 92.88 102 PRO A C 1
ATOM 795 O O . PRO A 1 102 ? -2.746 -8.595 -5.244 1.00 92.88 102 PRO A O 1
ATOM 798 N N . LEU A 1 103 ? -0.862 -9.819 -5.247 1.00 90.38 103 LEU A N 1
ATOM 799 C CA . LEU A 1 103 ? -1.492 -11.108 -5.564 1.00 90.38 103 LEU A CA 1
ATOM 800 C C . LEU A 1 103 ? -2.634 -11.505 -4.610 1.00 90.38 103 LEU A C 1
ATOM 802 O O . LEU A 1 103 ? -3.496 -12.282 -4.997 1.00 90.38 103 LEU A O 1
ATOM 806 N N . GLY A 1 104 ? -2.653 -10.995 -3.373 1.00 92.62 104 GLY A N 1
ATOM 807 C CA . GLY A 1 104 ? -3.739 -11.243 -2.418 1.00 92.62 104 GLY A CA 1
ATOM 808 C C . GLY A 1 104 ? -4.962 -10.330 -2.573 1.00 92.62 104 GLY A C 1
ATOM 809 O O . GLY A 1 104 ? -5.960 -10.550 -1.888 1.00 92.62 104 GLY A O 1
ATOM 810 N N . TRP A 1 105 ? -4.884 -9.296 -3.417 1.00 93.94 105 TRP A N 1
ATOM 811 C CA . TRP A 1 105 ? -5.893 -8.232 -3.517 1.00 93.94 105 TRP A CA 1
ATOM 812 C C . TRP A 1 105 ? -6.325 -7.875 -4.942 1.00 93.94 105 TRP A C 1
ATOM 814 O O . TRP A 1 105 ? -7.292 -7.125 -5.079 1.00 93.94 105 TRP A O 1
ATOM 824 N N . ILE A 1 106 ? -5.659 -8.404 -5.971 1.00 84.75 106 ILE A N 1
ATOM 825 C CA . ILE A 1 106 ? -6.122 -8.371 -7.371 1.00 84.75 106 ILE A CA 1
ATOM 826 C C . ILE A 1 106 ? -7.134 -9.487 -7.637 1.00 84.75 106 ILE A C 1
ATOM 828 O O . ILE A 1 106 ? -8.067 -9.231 -8.426 1.00 84.75 106 ILE A O 1
#

Sequence (106 aa):
MALLILTRAVNGPEAEALADRIITRSLDLEDGPIMGQPALASPFMHHYLFQALQALGRREAIHQIIAARWGRWVREGRPTTPENWSIDFPDGSACHGFSAHPLGWI